Protein AF-A0A0L1KHG9-F1 (afdb_monomer_lite)

pLDDT: mean 70.5, std 15.44, range [44.38, 93.56]

Sequence (92 aa):
MASPCIGVCRLDPAQTHCTGCGRSWGEIGEWTVASEARQREILAAAEVRAAAALAGDPPTGVLRLERRAPADTPRDITHLVDPMTGGRALQR

InterPro domains:
  IPR010710 Prot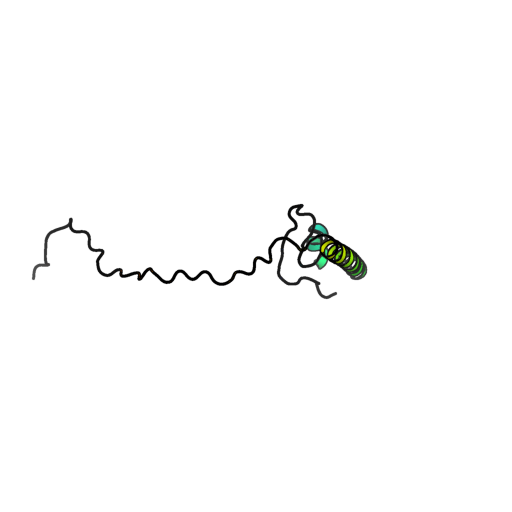ein of unknown function DUF1289 [PF06945] (3-49)
  IPR010710 Protein of unknown function DUF1289 [PTHR35175] (1-53)

Organism: NCBI:txid1306953

Structure (mmCIF, N/CA/C/O backbone):
data_AF-A0A0L1K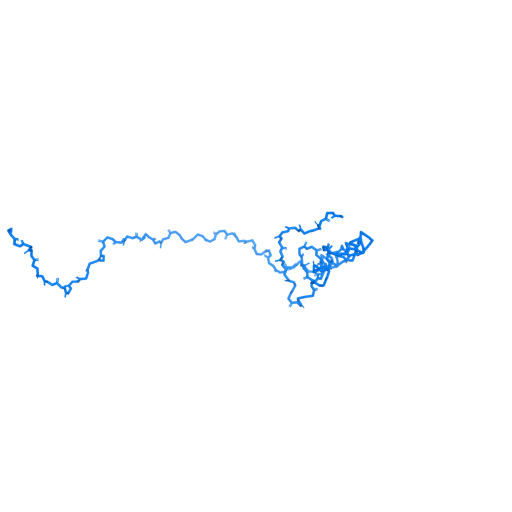HG9-F1
#
_entry.id   AF-A0A0L1KHG9-F1
#
loop_
_atom_site.group_PDB
_atom_site.id
_atom_site.type_symbol
_atom_site.label_atom_id
_atom_site.label_alt_id
_atom_site.label_comp_id
_atom_site.label_asym_id
_atom_site.label_entity_id
_atom_site.label_seq_id
_atom_site.pdbx_PDB_ins_code
_atom_site.Cartn_x
_atom_site.Cartn_y
_atom_site.Cartn_z
_atom_site.occupancy
_atom_site.B_iso_or_equiv
_atom_site.auth_seq_id
_atom_site.auth_comp_id
_atom_site.auth_asym_id
_atom_site.auth_atom_id
_atom_site.pdbx_PDB_model_num
ATOM 1 N N . MET A 1 1 ? 3.675 -5.501 -15.695 1.00 69.94 1 MET A N 1
ATOM 2 C CA . MET A 1 1 ? 2.293 -5.525 -15.166 1.00 69.94 1 MET A CA 1
ATOM 3 C C . MET A 1 1 ? 1.769 -4.100 -14.960 1.00 69.94 1 MET A C 1
ATOM 5 O O . MET A 1 1 ? 2.566 -3.198 -14.718 1.00 69.94 1 MET A O 1
ATOM 9 N N . ALA A 1 2 ? 0.452 -3.864 -15.022 1.00 77.69 2 ALA A N 1
ATOM 10 C CA . ALA A 1 2 ? -0.116 -2.580 -14.590 1.00 77.69 2 ALA A CA 1
ATOM 11 C C . ALA A 1 2 ? -0.074 -2.471 -13.054 1.00 77.69 2 ALA A C 1
ATOM 13 O O . ALA A 1 2 ? -0.325 -3.453 -12.356 1.00 77.69 2 ALA A O 1
ATOM 14 N N . SER A 1 3 ? 0.260 -1.291 -12.524 1.00 77.12 3 SER A N 1
ATOM 15 C CA . SER A 1 3 ? 0.254 -1.060 -11.075 1.00 77.12 3 SER A CA 1
ATOM 16 C C . SER A 1 3 ? -1.188 -1.046 -10.549 1.00 77.12 3 SER A C 1
ATOM 18 O O . SER A 1 3 ? -2.004 -0.311 -11.101 1.00 77.12 3 SER A O 1
ATOM 20 N N . PRO A 1 4 ? -1.510 -1.765 -9.457 1.00 76.44 4 PRO A N 1
ATOM 21 C CA . PRO A 1 4 ? -2.843 -1.776 -8.837 1.00 76.44 4 PRO A CA 1
ATOM 22 C C . PRO A 1 4 ? -3.134 -0.491 -8.034 1.00 76.44 4 PRO A C 1
ATOM 24 O O . PRO A 1 4 ? -4.011 -0.462 -7.174 1.00 76.44 4 PRO A O 1
ATOM 27 N N . CYS A 1 5 ? -2.332 0.561 -8.214 1.00 81.12 5 CYS A N 1
ATOM 28 C CA . CYS A 1 5 ? -2.453 1.788 -7.446 1.00 81.12 5 CYS A CA 1
ATOM 29 C C . CYS A 1 5 ? -3.713 2.553 -7.860 1.00 81.12 5 CYS A C 1
ATOM 31 O O . CYS A 1 5 ? -3.829 2.989 -9.001 1.00 81.12 5 CYS A O 1
ATOM 33 N N . ILE A 1 6 ? -4.614 2.794 -6.908 1.00 78.56 6 ILE A N 1
ATOM 34 C CA . ILE A 1 6 ? -5.830 3.592 -7.124 1.00 78.56 6 ILE A CA 1
ATOM 35 C C . ILE A 1 6 ? -5.590 5.109 -7.005 1.00 78.56 6 ILE A C 1
ATOM 37 O O . ILE A 1 6 ? -6.536 5.885 -6.939 1.00 78.56 6 ILE A O 1
ATOM 41 N N . GLY A 1 7 ? -4.330 5.548 -6.898 1.00 73.94 7 GLY A N 1
ATOM 42 C CA . GLY A 1 7 ? -3.955 6.962 -6.742 1.00 73.94 7 GLY A CA 1
ATOM 43 C C . GL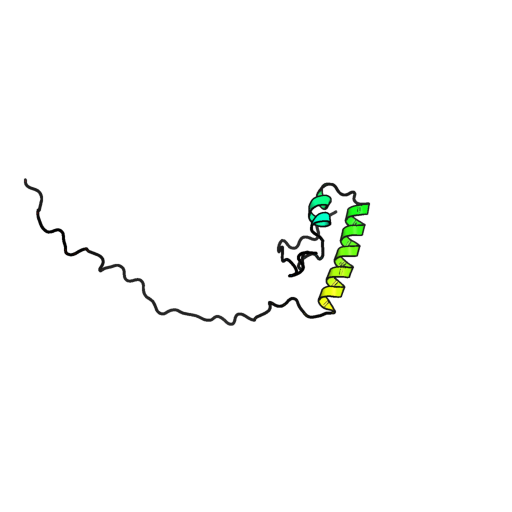Y A 1 7 ? -4.284 7.573 -5.374 1.00 73.94 7 GLY A C 1
ATOM 44 O O . GLY A 1 7 ? -3.933 8.720 -5.114 1.00 73.94 7 GLY A O 1
ATOM 45 N N . VAL A 1 8 ? -4.912 6.809 -4.478 1.00 71.69 8 VAL A N 1
ATOM 46 C CA . VAL A 1 8 ? -5.261 7.227 -3.119 1.00 71.69 8 VAL A CA 1
ATOM 47 C C . VAL A 1 8 ? -4.415 6.430 -2.134 1.00 71.69 8 VAL A C 1
ATOM 49 O O . VAL A 1 8 ? -4.742 5.296 -1.784 1.00 71.69 8 VAL A O 1
ATOM 52 N N . CYS A 1 9 ? -3.299 7.017 -1.700 1.00 72.81 9 CYS A N 1
ATOM 53 C CA . CYS A 1 9 ? -2.495 6.439 -0.630 1.00 72.81 9 CYS A CA 1
ATOM 54 C C . CYS A 1 9 ? -3.150 6.776 0.712 1.00 72.81 9 CYS A C 1
ATOM 56 O O . CYS A 1 9 ? -3.177 7.936 1.123 1.00 72.81 9 CYS A O 1
ATOM 58 N N . ARG A 1 10 ? -3.703 5.765 1.382 1.00 71.44 10 ARG A N 1
ATOM 59 C CA . ARG A 1 10 ? -4.217 5.883 2.747 1.00 71.44 10 ARG A CA 1
ATOM 60 C C . ARG A 1 10 ? -3.538 4.825 3.599 1.00 71.44 10 ARG A C 1
ATOM 62 O O . ARG A 1 10 ? -3.498 3.657 3.229 1.00 71.44 10 ARG A O 1
ATOM 69 N N . LEU A 1 11 ? -2.975 5.253 4.715 1.00 69.00 11 LEU A N 1
ATOM 70 C CA . LEU A 1 11 ? -2.242 4.392 5.631 1.00 69.00 11 LEU A CA 1
ATOM 71 C C . LEU A 1 11 ? -3.193 3.822 6.668 1.00 69.00 11 LEU A C 1
ATOM 73 O O . LEU A 1 11 ? -4.042 4.545 7.191 1.00 69.00 11 LEU A O 1
ATOM 77 N N . ASP A 1 12 ? -3.042 2.534 6.950 1.00 69.69 12 ASP A N 1
ATOM 78 C CA . ASP A 1 12 ? -3.578 1.961 8.178 1.00 69.69 12 ASP A CA 1
ATOM 79 C C . ASP A 1 12 ? -2.895 2.638 9.389 1.00 69.69 12 ASP A C 1
ATOM 81 O O . ASP A 1 12 ? -1.724 3.018 9.277 1.00 69.69 12 ASP A O 1
ATOM 85 N N . PRO A 1 13 ? -3.567 2.825 10.540 1.00 67.81 13 PRO A N 1
ATOM 86 C CA . PRO A 1 13 ? -2.947 3.368 11.752 1.00 67.81 13 PRO A CA 1
ATOM 87 C C . PRO A 1 13 ? -1.697 2.603 12.224 1.00 67.81 13 PRO A C 1
ATOM 89 O O . PRO A 1 13 ? -0.810 3.216 12.818 1.00 67.81 13 PRO A O 1
ATOM 92 N N . ALA A 1 14 ? -1.564 1.307 11.917 1.00 72.31 14 ALA A N 1
ATOM 93 C CA . ALA A 1 14 ? -0.345 0.534 12.165 1.00 72.31 14 ALA A CA 1
ATOM 94 C C . ALA A 1 14 ? 0.759 0.773 11.113 1.00 72.31 14 ALA A C 1
ATOM 96 O O . ALA A 1 14 ? 1.861 0.246 11.244 1.00 72.31 14 ALA A O 1
ATOM 97 N N . GLN A 1 15 ? 0.481 1.558 10.067 1.00 66.75 15 GLN A N 1
ATOM 98 C CA . GLN A 1 15 ? 1.394 1.958 8.987 1.00 66.75 15 GLN A CA 1
ATOM 99 C C . GLN A 1 15 ? 2.042 0.792 8.219 1.00 66.75 15 GLN A C 1
ATOM 101 O O . GLN A 1 15 ? 3.046 0.976 7.530 1.00 66.75 15 GLN A O 1
ATOM 106 N N . THR A 1 16 ? 1.475 -0.412 8.298 1.00 77.31 16 THR A N 1
ATOM 107 C CA . THR A 1 16 ? 2.061 -1.618 7.690 1.00 77.31 16 THR A CA 1
ATOM 108 C C . THR A 1 16 ? 1.709 -1.775 6.211 1.00 77.31 16 THR A C 1
ATOM 110 O O . THR A 1 16 ? 2.482 -2.358 5.448 1.00 77.31 16 THR A O 1
ATOM 113 N N . HIS A 1 17 ? 0.562 -1.243 5.783 1.00 83.88 17 HIS A N 1
ATOM 114 C CA . HIS A 1 17 ? 0.062 -1.370 4.418 1.00 83.88 17 HIS A CA 1
ATOM 115 C C . HIS A 1 17 ? -0.826 -0.189 4.003 1.00 83.88 17 HIS A C 1
ATOM 117 O O . HIS A 1 17 ? -1.382 0.538 4.830 1.00 83.88 17 HIS A O 1
ATOM 123 N N . CYS A 1 18 ? -0.950 0.000 2.689 1.00 85.56 18 CYS A N 1
ATOM 124 C CA . CYS A 1 18 ? -1.890 0.928 2.079 1.00 85.56 18 CYS A CA 1
ATOM 125 C C . CYS A 1 18 ? -3.299 0.325 2.114 1.00 85.56 18 CYS A C 1
ATOM 127 O O . CYS A 1 18 ? -3.525 -0.745 1.555 1.00 85.56 18 CYS A O 1
ATOM 129 N N . THR A 1 19 ? -4.263 1.025 2.705 1.00 79.00 19 THR A N 1
ATOM 130 C CA . THR A 1 19 ? -5.673 0.601 2.766 1.00 79.00 19 THR A CA 1
ATOM 131 C C . THR A 1 19 ? -6.399 0.750 1.427 1.00 79.00 19 THR A C 1
ATOM 133 O O . THR A 1 19 ? -7.473 0.188 1.248 1.00 79.00 19 THR A O 1
ATOM 136 N N . GLY A 1 20 ? -5.816 1.478 0.466 1.00 78.56 20 GLY A N 1
ATOM 137 C CA . GLY A 1 20 ? -6.366 1.636 -0.883 1.00 78.56 20 GLY A CA 1
ATOM 138 C C . GLY A 1 20 ? -5.997 0.503 -1.845 1.00 78.56 20 GLY A C 1
ATOM 139 O O . GLY A 1 20 ? -6.850 0.017 -2.577 1.00 78.56 20 GLY A O 1
ATOM 140 N N . CYS A 1 21 ? -4.727 0.082 -1.860 1.00 83.12 21 CYS A N 1
ATOM 141 C CA . CYS A 1 21 ? -4.230 -0.956 -2.776 1.00 83.12 21 CYS A CA 1
ATOM 142 C C . CYS A 1 21 ? -3.743 -2.235 -2.077 1.00 83.12 21 CYS A C 1
ATOM 144 O O . CYS A 1 21 ? -3.254 -3.138 -2.748 1.00 83.12 21 CYS A O 1
ATOM 146 N N . GLY A 1 22 ? -3.806 -2.311 -0.745 1.00 83.62 22 GLY A N 1
ATOM 147 C CA . GLY A 1 22 ? -3.435 -3.490 0.046 1.00 83.62 22 GLY A CA 1
ATOM 148 C C . GLY A 1 22 ? -1.935 -3.795 0.113 1.00 83.62 22 GLY A C 1
ATOM 149 O O . GLY A 1 22 ? -1.544 -4.786 0.728 1.00 83.62 22 GLY A O 1
ATOM 150 N N . ARG A 1 23 ? -1.072 -2.991 -0.520 1.00 89.00 23 ARG A N 1
ATOM 151 C CA . ARG A 1 23 ? 0.385 -3.216 -0.586 1.00 89.00 23 ARG A CA 1
ATOM 152 C C . ARG A 1 23 ? 1.139 -2.609 0.590 1.00 89.00 23 ARG A C 1
ATOM 154 O O . ARG A 1 23 ? 0.765 -1.547 1.083 1.00 89.00 23 ARG A O 1
ATOM 161 N N . SER A 1 24 ? 2.223 -3.260 1.003 1.00 87.56 24 SER A N 1
ATOM 162 C CA . SER A 1 24 ? 3.158 -2.728 2.000 1.00 87.56 24 SER A CA 1
ATOM 163 C C . SER A 1 24 ? 4.096 -1.678 1.397 1.00 87.56 24 SER A C 1
ATOM 165 O O . SER A 1 24 ? 4.261 -1.592 0.181 1.00 87.56 24 SER A O 1
ATOM 167 N N . TRP A 1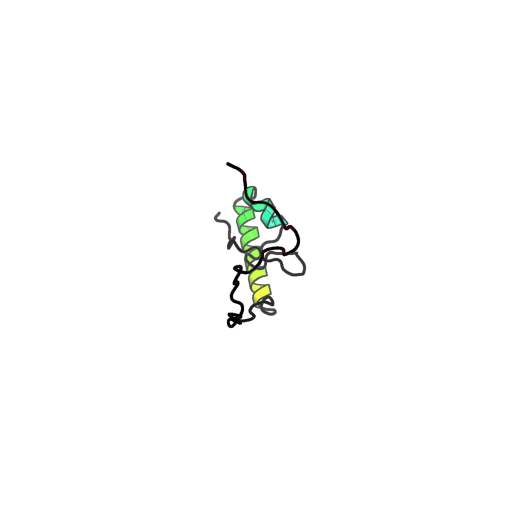 25 ? 4.755 -0.883 2.240 1.00 85.25 25 TRP A N 1
ATOM 168 C CA . TRP A 1 25 ? 5.735 0.112 1.786 1.00 85.25 25 TRP A CA 1
ATOM 169 C C . TRP A 1 25 ? 6.909 -0.489 1.016 1.00 85.25 25 TRP A C 1
ATOM 171 O O . TRP A 1 25 ? 7.302 0.055 -0.015 1.00 85.25 25 TRP A O 1
ATOM 181 N N . GLY A 1 26 ? 7.442 -1.619 1.489 1.00 87.94 26 GLY A N 1
ATOM 182 C CA . GLY A 1 26 ? 8.521 -2.331 0.800 1.00 87.94 26 GLY A CA 1
ATOM 183 C C . GLY A 1 26 ? 8.078 -2.795 -0.583 1.00 87.94 26 GLY A C 1
ATOM 184 O O . GLY A 1 26 ? 8.777 -2.568 -1.564 1.00 87.94 26 GLY A O 1
ATOM 185 N N . GLU A 1 27 ? 6.854 -3.318 -0.677 1.00 89.88 27 GLU A N 1
ATOM 186 C CA . GLU A 1 27 ? 6.247 -3.709 -1.949 1.00 89.88 27 GLU A CA 1
ATOM 187 C C . GLU A 1 27 ? 5.999 -2.495 -2.865 1.00 89.88 27 GLU A C 1
ATOM 189 O O . GLU A 1 27 ? 6.106 -2.596 -4.085 1.00 89.88 27 GLU A O 1
ATOM 194 N N . ILE A 1 28 ? 5.635 -1.331 -2.308 1.00 88.81 28 ILE A N 1
ATOM 195 C CA . ILE A 1 28 ? 5.485 -0.053 -3.029 1.00 88.81 28 ILE A CA 1
ATOM 196 C C . ILE A 1 28 ? 6.810 0.399 -3.638 1.00 88.81 28 ILE A C 1
ATOM 198 O O . ILE A 1 28 ? 6.847 0.685 -4.835 1.00 88.81 28 ILE A O 1
ATOM 202 N N . GLY A 1 29 ? 7.882 0.392 -2.846 1.00 88.44 29 GLY A N 1
ATOM 203 C CA . GLY A 1 29 ? 9.219 0.770 -3.295 1.00 88.44 29 GLY A CA 1
ATOM 204 C C . GLY A 1 29 ? 9.839 -0.215 -4.287 1.00 88.44 29 GLY A C 1
ATOM 205 O O . GLY A 1 29 ? 10.473 0.215 -5.246 1.00 88.44 29 GLY A O 1
ATOM 206 N N . GLU A 1 30 ? 9.636 -1.525 -4.107 1.00 91.12 30 GLU A N 1
ATOM 207 C CA . GLU A 1 30 ? 10.264 -2.542 -4.965 1.00 91.12 30 GLU A CA 1
ATOM 208 C C . GLU A 1 30 ? 9.575 -2.711 -6.329 1.00 91.12 30 GLU A C 1
ATOM 210 O O . GLU A 1 30 ? 10.140 -3.302 -7.239 1.00 91.12 30 GLU A O 1
ATOM 215 N N . TRP A 1 31 ? 8.358 -2.200 -6.517 1.00 89.75 31 TRP A N 1
ATOM 216 C CA . TRP A 1 31 ? 7.525 -2.559 -7.671 1.00 89.75 31 TRP A CA 1
ATOM 217 C C . TRP A 1 31 ? 8.087 -2.208 -9.038 1.00 89.75 31 TRP A C 1
ATOM 219 O O . TRP A 1 31 ? 7.946 -2.989 -9.972 1.00 89.75 31 TRP A O 1
ATOM 229 N N . THR A 1 32 ? 8.709 -1.040 -9.168 1.00 88.56 32 THR A N 1
ATOM 230 C CA . THR A 1 32 ? 9.283 -0.596 -10.445 1.00 88.56 32 THR A CA 1
ATOM 231 C C . THR A 1 32 ? 10.480 -1.442 -10.871 1.00 88.56 32 THR A C 1
ATOM 233 O O . THR A 1 32 ? 10.798 -1.478 -12.056 1.00 88.56 32 THR A O 1
ATOM 236 N N . VAL A 1 33 ? 11.122 -2.133 -9.925 1.00 91.88 33 VAL A N 1
ATOM 237 C CA . VAL A 1 33 ? 12.294 -2.992 -10.152 1.00 91.88 33 VAL A CA 1
ATOM 238 C C . VAL A 1 33 ? 11.982 -4.485 -9.996 1.00 91.88 33 VAL A C 1
ATOM 240 O O . VAL A 1 33 ? 12.809 -5.330 -10.333 1.00 91.88 33 VAL A O 1
ATOM 243 N N . ALA A 1 34 ? 10.792 -4.829 -9.503 1.00 91.88 34 ALA A N 1
ATOM 244 C CA . ALA A 1 34 ? 10.345 -6.198 -9.314 1.00 91.88 34 ALA A CA 1
ATOM 245 C C . ALA A 1 34 ? 10.130 -6.905 -10.659 1.00 91.88 34 ALA A C 1
ATOM 247 O O . ALA A 1 34 ? 9.570 -6.344 -11.602 1.00 91.88 34 ALA A O 1
ATOM 248 N N . SER A 1 35 ? 10.512 -8.181 -10.735 1.00 93.56 35 SER A N 1
ATOM 249 C CA . SER A 1 35 ? 10.202 -9.025 -11.893 1.00 93.56 35 SER A CA 1
ATOM 250 C C . SER A 1 35 ? 8.691 -9.239 -12.035 1.00 93.56 35 SER A C 1
ATOM 252 O O . SER A 1 35 ? 7.951 -9.146 -11.060 1.00 93.56 35 SER A O 1
ATOM 254 N N . GLU A 1 36 ? 8.206 -9.600 -13.224 1.00 91.62 36 GLU A N 1
ATOM 255 C CA . GLU A 1 36 ? 6.774 -9.885 -13.431 1.00 91.62 36 GLU A CA 1
ATOM 256 C C . GLU A 1 36 ? 6.253 -11.018 -12.524 1.00 91.62 36 GLU A C 1
ATOM 258 O O . GLU A 1 36 ? 5.095 -11.003 -12.109 1.00 91.62 36 GLU A O 1
ATOM 263 N N . ALA A 1 37 ? 7.103 -11.996 -12.187 1.00 92.69 37 ALA A N 1
ATOM 264 C CA . ALA A 1 37 ? 6.765 -13.042 -11.221 1.00 92.69 37 ALA A CA 1
ATOM 265 C C . ALA A 1 37 ? 6.574 -12.458 -9.814 1.00 92.69 37 ALA A C 1
ATOM 267 O O . ALA A 1 37 ? 5.556 -12.715 -9.175 1.00 92.69 37 ALA A O 1
ATOM 268 N N . ARG A 1 38 ? 7.496 -11.590 -9.385 1.00 92.44 38 ARG A N 1
ATOM 269 C CA . ARG A 1 38 ? 7.417 -10.905 -8.095 1.00 92.44 38 ARG A CA 1
ATOM 270 C C . ARG A 1 38 ? 6.230 -9.943 -8.026 1.00 92.44 38 ARG A C 1
ATOM 272 O O . ARG A 1 38 ? 5.519 -9.917 -7.031 1.00 92.44 38 ARG A O 1
ATOM 279 N N . GLN A 1 39 ? 5.959 -9.199 -9.096 1.00 91.44 39 GLN A N 1
ATOM 280 C CA . GLN A 1 39 ? 4.784 -8.331 -9.201 1.00 91.44 39 GLN A CA 1
ATOM 281 C C . GLN A 1 39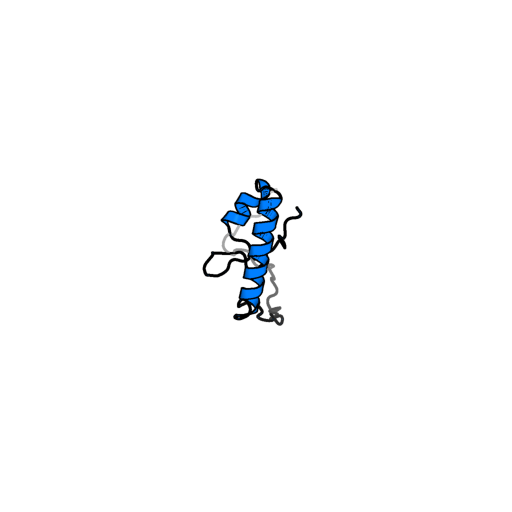 ? 3.480 -9.128 -9.021 1.00 91.44 39 GLN A C 1
ATOM 283 O O . GLN A 1 39 ? 2.574 -8.666 -8.331 1.00 91.44 39 GLN A O 1
ATOM 288 N N . ARG A 1 40 ? 3.393 -10.346 -9.576 1.00 91.25 40 ARG A N 1
ATOM 289 C CA . ARG A 1 40 ? 2.241 -11.243 -9.374 1.00 91.25 40 ARG A CA 1
ATOM 290 C C . ARG A 1 40 ? 2.090 -11.708 -7.926 1.00 91.25 40 ARG A C 1
ATOM 292 O O . ARG A 1 40 ? 0.974 -11.707 -7.417 1.00 91.25 40 ARG A O 1
ATOM 299 N N . GLU A 1 41 ? 3.183 -12.056 -7.254 1.00 91.81 41 GLU A N 1
ATOM 300 C CA . GLU A 1 41 ? 3.157 -12.409 -5.825 1.00 91.81 41 GLU A CA 1
ATOM 301 C C . GLU A 1 41 ? 2.675 -11.241 -4.958 1.00 91.81 41 GLU A C 1
ATOM 303 O O . GLU A 1 41 ? 1.819 -11.420 -4.094 1.00 91.81 41 GLU A O 1
ATOM 308 N N . ILE A 1 42 ? 3.192 -10.036 -5.223 1.00 91.12 42 ILE A N 1
ATOM 309 C CA . ILE A 1 42 ? 2.809 -8.808 -4.516 1.00 91.12 42 ILE A CA 1
ATOM 310 C C . ILE A 1 42 ? 1.309 -8.542 -4.679 1.00 91.12 42 ILE A C 1
ATOM 312 O O . ILE A 1 42 ? 0.640 -8.188 -3.710 1.00 91.12 42 ILE A O 1
ATOM 316 N N . LEU A 1 43 ? 0.775 -8.719 -5.891 1.00 89.50 43 LEU A N 1
ATOM 317 C CA . LEU A 1 43 ? -0.651 -8.551 -6.170 1.00 89.50 43 LEU A CA 1
ATOM 318 C C . LEU A 1 43 ? -1.509 -9.558 -5.405 1.00 89.50 43 LEU A C 1
ATOM 320 O O . LEU A 1 43 ? -2.426 -9.150 -4.697 1.00 89.50 43 LEU A O 1
ATOM 324 N N . ALA A 1 44 ? -1.168 -10.845 -5.477 1.00 89.88 44 ALA A N 1
ATOM 325 C CA . ALA A 1 44 ? -1.902 -11.890 -4.770 1.00 89.88 44 ALA A CA 1
ATOM 326 C C . ALA A 1 44 ? -1.902 -11.656 -3.248 1.00 89.88 44 ALA A C 1
ATOM 328 O O . ALA A 1 44 ? -2.937 -11.768 -2.592 1.00 89.88 44 ALA A O 1
ATOM 329 N N . ALA A 1 45 ? -0.759 -11.264 -2.677 1.00 88.44 45 ALA A N 1
ATOM 330 C CA . ALA A 1 45 ? -0.663 -10.945 -1.256 1.00 88.44 45 ALA A CA 1
ATOM 331 C C . ALA A 1 45 ? -1.480 -9.694 -0.880 1.00 88.44 45 ALA A C 1
ATOM 333 O O . ALA A 1 45 ? -2.112 -9.658 0.178 1.00 88.44 45 ALA A O 1
ATOM 334 N N . ALA A 1 46 ? -1.495 -8.673 -1.742 1.00 86.19 46 ALA A N 1
ATOM 335 C CA . ALA A 1 46 ? -2.266 -7.454 -1.526 1.00 86.19 46 ALA A CA 1
ATOM 336 C C . ALA A 1 46 ? -3.779 -7.698 -1.559 1.00 86.19 46 ALA A C 1
ATOM 338 O O . ALA A 1 46 ? -4.490 -7.155 -0.714 1.00 86.19 46 ALA A O 1
ATOM 339 N N . GLU A 1 47 ? -4.261 -8.547 -2.468 1.00 84.12 47 GLU A N 1
ATOM 340 C CA . GLU A 1 47 ? -5.670 -8.947 -2.548 1.00 84.12 47 GLU A CA 1
ATOM 341 C C . GLU A 1 47 ? -6.132 -9.667 -1.277 1.00 84.12 47 GLU A C 1
ATOM 343 O O . GLU A 1 47 ? -7.177 -9.329 -0.721 1.00 84.12 47 GLU A O 1
ATOM 348 N N . VAL A 1 48 ? -5.323 -10.595 -0.755 1.00 83.94 48 VAL A N 1
ATOM 349 C CA . VAL A 1 48 ? -5.623 -11.302 0.502 1.00 83.94 48 VAL A CA 1
ATOM 350 C C . VAL A 1 48 ? -5.726 -10.324 1.676 1.00 83.94 48 VAL A C 1
ATOM 352 O O . VAL A 1 48 ? -6.647 -10.425 2.487 1.00 83.94 48 VAL A O 1
ATOM 355 N N . ARG A 1 49 ? -4.819 -9.342 1.762 1.00 81.56 49 ARG A N 1
ATOM 356 C CA . ARG A 1 49 ? -4.852 -8.320 2.822 1.00 81.56 49 ARG A CA 1
ATOM 357 C C . ARG A 1 49 ? -6.046 -7.379 2.683 1.00 81.56 49 ARG A C 1
ATOM 359 O O . ARG A 1 49 ? -6.677 -7.058 3.685 1.00 81.56 49 ARG A O 1
ATOM 366 N N . ALA A 1 50 ? -6.390 -6.981 1.460 1.00 74.81 50 ALA A N 1
ATOM 367 C CA . ALA A 1 50 ? -7.574 -6.168 1.199 1.00 74.81 50 ALA A CA 1
ATOM 368 C C . ALA A 1 50 ? -8.866 -6.910 1.585 1.00 74.81 50 ALA A C 1
ATOM 370 O O . ALA A 1 50 ? -9.744 -6.329 2.221 1.00 74.81 50 ALA A O 1
ATOM 371 N N . ALA A 1 51 ? -8.959 -8.206 1.275 1.00 76.06 51 ALA A N 1
ATOM 372 C CA . ALA A 1 51 ? -10.087 -9.043 1.675 1.00 76.06 51 ALA A CA 1
ATOM 373 C C . ALA A 1 51 ? -10.184 -9.197 3.204 1.00 76.06 51 ALA A C 1
ATOM 375 O O . ALA A 1 51 ? -11.278 -9.108 3.758 1.00 76.06 51 ALA A O 1
ATOM 376 N N . ALA A 1 52 ? -9.052 -9.365 3.896 1.00 71.31 52 ALA A N 1
ATOM 377 C CA . ALA A 1 52 ? -9.015 -9.424 5.357 1.00 71.31 52 ALA A CA 1
ATOM 378 C C . ALA A 1 52 ? -9.459 -8.101 6.010 1.00 71.31 52 ALA A C 1
ATOM 380 O O . ALA A 1 52 ? -10.209 -8.128 6.983 1.00 71.31 52 ALA A O 1
ATOM 381 N N . ALA A 1 53 ? -9.062 -6.954 5.449 1.00 65.19 53 ALA A N 1
ATOM 382 C CA . ALA A 1 53 ? -9.481 -5.636 5.930 1.00 65.19 53 ALA A CA 1
ATOM 383 C C . ALA A 1 53 ? -10.988 -5.380 5.732 1.00 65.19 53 ALA A C 1
ATOM 385 O O . ALA A 1 53 ? -11.617 -4.736 6.559 1.00 65.19 53 ALA A O 1
ATOM 386 N N . LEU A 1 54 ? -11.596 -5.918 4.670 1.00 61.47 54 LEU A N 1
ATOM 387 C CA . LEU A 1 54 ? -13.051 -5.855 4.464 1.00 61.47 54 LEU A CA 1
ATOM 388 C C . LEU A 1 54 ? -13.830 -6.784 5.414 1.00 61.47 54 LEU A C 1
ATOM 390 O O . LEU A 1 54 ? -15.008 -6.543 5.670 1.00 61.47 54 LEU A O 1
ATOM 394 N N . ALA A 1 55 ? -13.193 -7.844 5.921 1.00 59.38 55 ALA A N 1
ATOM 395 C CA . ALA A 1 55 ? -13.809 -8.819 6.821 1.00 59.38 55 ALA A CA 1
ATOM 396 C C . ALA A 1 55 ? -13.794 -8.394 8.303 1.00 59.38 55 ALA A C 1
ATOM 398 O O . ALA A 1 55 ? -14.546 -8.956 9.099 1.00 59.38 55 ALA A O 1
ATOM 399 N N . GLY A 1 56 ? -12.967 -7.413 8.680 1.00 47.19 56 GLY A N 1
ATOM 400 C CA . GLY A 1 56 ? -12.857 -6.905 10.046 1.00 47.19 56 GLY A CA 1
ATOM 401 C C . GLY A 1 56 ? -12.959 -5.385 10.096 1.00 47.19 56 GLY A C 1
ATOM 402 O O . GLY A 1 56 ? -11.931 -4.730 10.111 1.00 47.19 56 GLY A O 1
ATOM 403 N N . ASP A 1 57 ? -14.189 -4.868 10.176 1.00 44.38 57 ASP A N 1
ATOM 404 C CA . ASP A 1 57 ? -14.541 -3.442 10.325 1.00 44.38 57 ASP A CA 1
ATOM 405 C C . ASP A 1 57 ? -14.115 -2.526 9.145 1.00 44.38 57 ASP A C 1
ATOM 407 O O . ASP A 1 57 ? -12.957 -2.514 8.730 1.00 44.38 57 ASP A O 1
ATOM 411 N N . PRO A 1 58 ? -15.028 -1.729 8.550 1.00 49.62 58 PRO A N 1
ATOM 412 C CA . PRO A 1 58 ? -14.645 -0.795 7.492 1.00 49.62 58 PRO A CA 1
ATOM 413 C C . PRO A 1 58 ? -13.613 0.214 8.023 1.00 49.62 58 PRO A C 1
ATOM 415 O O . PRO A 1 58 ? -13.775 0.697 9.144 1.00 49.62 58 PRO A O 1
ATOM 418 N N . PRO A 1 59 ? -12.594 0.624 7.234 1.00 51.69 59 PRO A N 1
ATOM 419 C CA . PRO A 1 59 ? -11.652 1.642 7.678 1.00 51.69 59 PRO A CA 1
ATOM 420 C C . PRO A 1 59 ? -12.435 2.891 8.084 1.00 51.69 59 PRO A C 1
ATOM 422 O O . PRO A 1 59 ? -13.102 3.534 7.267 1.00 51.69 59 PRO A O 1
ATOM 425 N N . THR A 1 60 ? -12.376 3.183 9.382 1.00 53.06 60 THR A N 1
ATOM 426 C CA . THR A 1 60 ? -13.000 4.327 10.041 1.00 53.06 60 THR A CA 1
ATOM 427 C C . THR A 1 60 ? -12.789 5.579 9.190 1.00 53.06 60 THR A C 1
ATOM 429 O O . THR A 1 60 ? -11.660 6.029 8.987 1.00 53.06 60 THR A O 1
ATOM 432 N N . GLY A 1 61 ? -13.879 6.130 8.649 1.00 47.94 61 GLY A N 1
ATOM 433 C CA . GLY A 1 61 ? -13.801 7.349 7.847 1.00 47.94 61 GLY A CA 1
ATOM 434 C C . GLY A 1 61 ? -14.889 7.600 6.808 1.00 47.94 61 GLY A C 1
ATOM 435 O O . GLY A 1 61 ? -14.797 8.615 6.126 1.00 47.94 61 GLY A O 1
ATOM 436 N N . VAL A 1 62 ? -15.932 6.775 6.679 1.00 50.81 62 VAL A N 1
ATOM 437 C CA . VAL A 1 62 ? -17.143 7.186 5.938 1.00 50.81 62 VAL A CA 1
ATOM 438 C C . VAL A 1 62 ? -18.129 7.898 6.866 1.00 50.81 62 VAL A C 1
ATOM 440 O O . VAL A 1 62 ? -19.289 7.521 6.998 1.00 50.81 62 VAL A O 1
ATOM 443 N N . LEU A 1 63 ? -17.673 8.980 7.505 1.00 48.31 63 LEU A N 1
ATOM 444 C CA . LEU A 1 63 ? -18.602 10.018 7.940 1.00 48.31 63 LEU A CA 1
ATOM 445 C C . LEU A 1 63 ? -19.153 10.655 6.666 1.00 48.31 63 LEU A C 1
ATOM 447 O O . LEU A 1 63 ? -18.451 11.385 5.965 1.00 48.31 63 LEU A O 1
ATOM 451 N N . ARG A 1 64 ? -20.409 10.337 6.347 1.00 52.06 64 ARG A N 1
ATOM 452 C CA . ARG A 1 64 ? -21.219 11.083 5.386 1.00 52.06 64 ARG A CA 1
ATOM 453 C C . ARG A 1 64 ? -21.167 12.552 5.809 1.00 52.06 64 ARG A C 1
ATOM 455 O O . ARG A 1 64 ? -21.821 12.948 6.765 1.00 52.06 64 ARG A O 1
ATOM 462 N N . LEU A 1 65 ? -20.344 13.352 5.133 1.00 50.16 65 LEU A N 1
ATOM 463 C CA . LEU A 1 65 ? -20.295 14.794 5.336 1.00 50.16 65 LEU A CA 1
ATOM 464 C C . LEU A 1 65 ? -21.517 15.387 4.634 1.00 50.16 65 LEU A C 1
ATOM 466 O O . LEU A 1 65 ? -21.449 15.900 3.519 1.00 50.16 65 LEU A O 1
ATOM 470 N N . GLU A 1 66 ? -22.679 15.246 5.260 1.00 50.66 66 GLU A N 1
ATOM 471 C CA . GLU A 1 66 ? -23.820 16.088 4.945 1.00 50.66 66 GLU A CA 1
ATOM 472 C C . GLU A 1 66 ? -23.391 17.547 5.164 1.00 50.66 66 GLU A C 1
ATOM 474 O O . GLU A 1 66 ? -23.019 17.951 6.264 1.00 50.66 66 GLU A O 1
ATOM 479 N N . ARG A 1 67 ? -23.307 18.294 4.049 1.00 54.72 67 ARG A N 1
ATOM 480 C CA . ARG A 1 67 ? -22.842 19.688 3.947 1.00 54.72 67 ARG A CA 1
ATOM 481 C C . ARG A 1 67 ? -23.292 20.522 5.148 1.00 54.72 67 ARG A C 1
ATOM 483 O O . ARG A 1 67 ? -24.436 20.966 5.203 1.00 54.72 67 ARG A O 1
ATOM 490 N N . ARG A 1 68 ? -22.362 20.850 6.042 1.00 54.53 68 ARG A N 1
ATOM 491 C CA . ARG A 1 68 ? -22.517 21.989 6.948 1.00 54.53 68 ARG A CA 1
ATOM 492 C C . ARG A 1 68 ? -22.140 23.240 6.159 1.00 54.53 68 ARG A C 1
ATOM 494 O O . ARG A 1 68 ? -20.964 23.473 5.905 1.00 54.53 68 ARG A O 1
ATOM 501 N N . ALA A 1 69 ? -23.132 24.003 5.711 1.00 52.47 69 ALA A N 1
ATOM 502 C CA . ALA A 1 69 ? -22.913 25.340 5.171 1.00 52.47 69 ALA A CA 1
ATOM 503 C C . ALA A 1 69 ? -22.676 26.328 6.327 1.00 52.47 69 ALA A C 1
ATOM 505 O O . ALA A 1 69 ? -23.480 26.351 7.259 1.00 52.47 69 ALA A O 1
ATOM 506 N N . PRO A 1 70 ? -21.641 27.181 6.261 1.00 53.22 70 PRO A N 1
ATOM 507 C CA . PRO A 1 70 ? -21.696 28.486 6.894 1.00 53.22 70 PRO A CA 1
ATOM 508 C C . PRO A 1 70 ? -21.549 29.552 5.805 1.00 53.22 70 PRO A C 1
ATOM 510 O O . PRO A 1 70 ? -20.446 29.855 5.359 1.00 53.22 70 PRO A O 1
ATOM 513 N N . 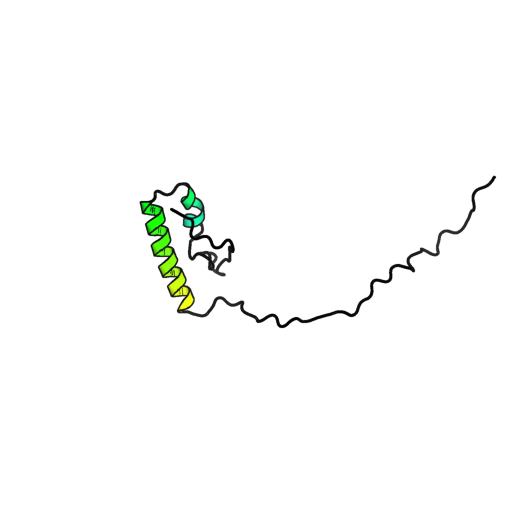ALA A 1 71 ? -22.672 30.103 5.350 1.00 53.22 71 ALA A N 1
ATOM 514 C CA . ALA A 1 71 ? -22.690 31.279 4.488 1.00 53.22 71 ALA A CA 1
ATOM 515 C C . ALA A 1 71 ? -23.290 32.448 5.272 1.00 53.22 71 ALA A C 1
ATOM 517 O O . ALA A 1 71 ? -24.383 32.901 4.965 1.00 53.22 71 ALA A O 1
ATOM 518 N N . ASP A 1 72 ? -22.588 32.900 6.310 1.00 56.50 72 ASP A N 1
ATOM 519 C CA . ASP A 1 72 ? -22.873 34.196 6.929 1.00 56.50 72 ASP A CA 1
ATOM 520 C C . ASP A 1 72 ? -21.574 34.858 7.397 1.00 56.50 72 ASP A C 1
ATOM 522 O O . ASP A 1 72 ? -21.221 34.874 8.575 1.00 56.50 72 ASP A O 1
ATOM 526 N N . THR A 1 73 ? -20.781 35.330 6.431 1.00 56.19 73 THR A N 1
ATOM 527 C CA . THR A 1 73 ? -19.914 36.494 6.661 1.00 56.19 73 THR A CA 1
ATOM 528 C C . THR A 1 73 ? -19.610 37.178 5.324 1.00 56.19 73 THR A C 1
ATOM 530 O O . THR A 1 73 ? -18.767 36.697 4.560 1.00 56.19 73 THR A O 1
ATOM 533 N N . PRO A 1 74 ? -20.272 38.297 4.995 1.00 55.78 74 PRO A N 1
ATOM 534 C CA . PRO A 1 74 ? -19.817 39.153 3.914 1.00 55.78 74 PRO A CA 1
ATOM 535 C C . PRO A 1 74 ? -18.518 39.851 4.336 1.00 55.78 74 PRO A C 1
ATOM 537 O O . PRO A 1 74 ? -18.475 40.600 5.310 1.00 55.78 74 PRO A O 1
ATOM 540 N N . ARG A 1 75 ? -17.439 39.594 3.590 1.00 58.03 75 ARG A N 1
ATOM 541 C CA . ARG A 1 75 ? -16.211 40.394 3.616 1.00 58.03 75 ARG A CA 1
ATOM 542 C C . ARG A 1 75 ? -16.487 41.740 2.942 1.00 58.03 75 ARG A C 1
ATOM 544 O O . ARG A 1 75 ? -16.242 41.879 1.748 1.00 58.03 75 ARG A O 1
ATOM 551 N N . ASP A 1 76 ? -17.001 42.708 3.692 1.00 55.28 76 ASP A N 1
ATOM 552 C CA . ASP A 1 76 ? -17.006 44.108 3.265 1.00 55.28 76 ASP A CA 1
ATOM 553 C C . ASP A 1 76 ? -15.736 44.799 3.787 1.00 55.28 76 ASP A C 1
ATOM 555 O O . ASP A 1 76 ? -15.556 44.998 4.987 1.00 55.28 76 ASP A O 1
ATOM 559 N N . ILE A 1 77 ? -14.812 45.093 2.872 1.00 59.25 77 ILE A N 1
ATOM 560 C CA . ILE A 1 77 ? -13.476 45.654 3.145 1.00 59.25 77 ILE A CA 1
ATOM 561 C C . ILE A 1 77 ? -13.436 47.187 3.015 1.00 59.25 77 ILE A C 1
ATOM 563 O O . ILE A 1 77 ? -12.363 47.782 3.049 1.00 59.25 77 ILE A O 1
ATOM 567 N N . THR A 1 78 ? -14.590 47.843 2.868 1.00 58.00 78 THR A N 1
ATOM 568 C CA . THR A 1 78 ? -14.690 49.252 2.443 1.00 58.00 78 THR A CA 1
ATOM 569 C C . THR A 1 78 ? -14.327 50.281 3.532 1.00 58.00 78 THR A C 1
ATOM 571 O O . THR A 1 78 ? -14.317 51.478 3.268 1.00 58.00 78 THR A O 1
ATOM 574 N N . HIS A 1 79 ? -13.970 49.854 4.749 1.00 59.03 79 HIS A N 1
ATOM 575 C CA . HIS A 1 79 ? -13.768 50.764 5.890 1.00 59.03 79 HIS A CA 1
ATOM 576 C C . HIS A 1 79 ? -12.393 50.696 6.574 1.00 59.03 79 HIS A C 1
ATOM 578 O O . HIS A 1 79 ? -12.236 51.254 7.658 1.00 59.03 79 HIS A O 1
ATOM 584 N N . LEU A 1 80 ? -11.373 50.070 5.973 1.00 59.00 80 LEU A N 1
ATOM 585 C CA . LEU A 1 80 ? -10.023 50.109 6.551 1.00 59.00 80 LEU A CA 1
ATOM 586 C C . LEU A 1 80 ? -9.233 51.338 6.048 1.00 59.00 80 LEU A C 1
ATOM 588 O O . LEU A 1 80 ? -8.491 51.253 5.073 1.00 59.00 80 LEU A O 1
ATOM 592 N N . VAL A 1 81 ? -9.397 52.484 6.720 1.00 57.53 81 VAL A N 1
ATOM 593 C CA . VAL A 1 81 ? -8.459 53.624 6.670 1.00 57.53 81 VAL A CA 1
ATOM 594 C C . VAL A 1 81 ? -8.082 54.045 8.096 1.00 57.53 81 VAL A C 1
ATOM 596 O O . VAL A 1 81 ? -8.949 54.366 8.906 1.00 57.53 81 VAL A O 1
ATOM 599 N N . ASP A 1 82 ? -6.782 54.010 8.406 1.00 51.47 82 ASP A N 1
ATOM 600 C CA . ASP A 1 82 ? -6.202 54.397 9.699 1.00 51.47 82 ASP A CA 1
ATOM 601 C C . ASP A 1 82 ? -6.418 55.899 9.999 1.00 51.47 82 ASP A C 1
ATOM 603 O O . ASP A 1 82 ? -5.962 56.750 9.232 1.00 51.47 82 ASP A O 1
ATOM 607 N N . PRO A 1 83 ? -7.049 56.279 11.128 1.00 56.81 83 PRO A N 1
ATOM 608 C CA . PRO A 1 83 ? -7.392 57.675 11.425 1.00 56.81 83 PRO A CA 1
ATOM 609 C C . PRO A 1 83 ? -6.226 58.553 11.929 1.00 56.81 83 PRO A C 1
ATOM 611 O O . PRO A 1 83 ? -6.457 59.698 12.313 1.00 56.81 83 PRO A O 1
ATOM 614 N N . MET A 1 84 ? -4.978 58.065 11.951 1.00 56.09 84 MET A N 1
ATOM 615 C CA . MET A 1 84 ? -3.886 58.696 12.719 1.00 56.09 84 MET A CA 1
ATOM 616 C C . MET A 1 84 ? -2.733 59.297 11.897 1.00 56.09 84 MET A C 1
ATOM 618 O O . MET A 1 84 ? -1.644 59.513 12.428 1.00 56.09 84 MET A O 1
ATOM 622 N N . THR A 1 85 ? -2.928 59.657 10.626 1.00 61.53 85 THR A N 1
ATOM 623 C CA . THR A 1 85 ? -1.954 60.519 9.921 1.00 61.53 85 THR A CA 1
ATOM 624 C C . THR A 1 85 ? -2.657 61.617 9.136 1.00 61.53 85 THR A C 1
ATOM 626 O O . THR A 1 85 ? -3.019 61.473 7.972 1.00 61.53 85 THR A O 1
ATOM 629 N N . GLY A 1 86 ? -2.865 62.745 9.814 1.00 46.69 86 GLY A N 1
ATOM 630 C CA . GLY A 1 86 ? -3.287 63.988 9.192 1.00 46.69 86 GLY A CA 1
ATOM 631 C C . GLY A 1 86 ? -2.164 64.650 8.387 1.00 46.69 86 GLY A C 1
ATOM 632 O O . GLY A 1 86 ? -1.016 64.695 8.816 1.00 46.69 86 GLY A O 1
ATOM 633 N N . GLY A 1 87 ? -2.548 65.263 7.264 1.00 49.97 87 GLY A N 1
ATOM 634 C CA . GLY A 1 87 ? -1.940 66.511 6.796 1.00 49.97 87 GLY A CA 1
ATOM 635 C C . GLY A 1 87 ? -0.886 66.422 5.690 1.00 49.97 87 GLY A C 1
ATOM 636 O O . GLY A 1 87 ? 0.303 66.444 5.971 1.00 49.97 87 GLY A O 1
ATOM 637 N N . ARG A 1 88 ? -1.319 66.519 4.425 1.00 54.97 88 ARG A N 1
ATOM 638 C CA . ARG A 1 88 ? -1.159 67.713 3.554 1.00 54.97 88 ARG A CA 1
ATOM 639 C C . ARG A 1 88 ? -1.378 67.346 2.083 1.00 54.97 88 ARG A C 1
ATOM 641 O O . ARG A 1 88 ? -0.725 66.459 1.548 1.00 54.97 88 ARG A O 1
ATOM 648 N N . ALA A 1 89 ? -2.263 68.096 1.428 1.00 54.59 89 ALA A N 1
ATOM 649 C CA . ALA A 1 89 ? -2.403 68.114 -0.022 1.00 54.59 89 ALA A CA 1
ATOM 650 C C . ALA A 1 89 ? -1.186 68.796 -0.679 1.00 54.59 89 ALA A C 1
ATOM 652 O O . ALA A 1 89 ? -0.641 69.771 -0.150 1.00 54.59 89 ALA A O 1
ATOM 653 N N . LEU A 1 90 ? -0.776 68.243 -1.820 1.00 59.62 90 LEU A N 1
ATOM 654 C CA . LEU A 1 90 ? 0.341 68.666 -2.665 1.00 59.62 90 LEU A CA 1
ATOM 655 C C . LEU A 1 90 ? 0.175 70.125 -3.135 1.00 59.62 90 LEU A C 1
ATOM 657 O O . LEU A 1 90 ? -0.923 70.556 -3.484 1.00 59.62 90 LEU A O 1
ATOM 661 N N . GLN A 1 91 ? 1.275 70.882 -3.124 1.00 61.53 91 GLN A N 1
ATOM 662 C CA . GLN A 1 91 ? 1.357 72.239 -3.671 1.00 61.53 91 GLN A CA 1
ATOM 663 C C . GLN A 1 91 ? 1.612 72.189 -5.187 1.00 61.53 91 GLN A C 1
ATOM 665 O O . GLN A 1 91 ? 2.406 71.364 -5.623 1.00 61.53 91 GLN A O 1
ATOM 670 N N . ARG A 1 92 ? 0.918 73.090 -5.898 1.00 59.03 92 ARG A N 1
ATOM 671 C CA . ARG A 1 92 ? 1.188 73.743 -7.201 1.00 59.03 92 ARG A CA 1
ATOM 672 C C . ARG A 1 92 ? 2.133 73.083 -8.205 1.00 59.03 92 ARG A C 1
ATOM 674 O O . ARG A 1 92 ? 3.343 72.998 -7.918 1.00 59.03 92 ARG A O 1
#

Radius of gyration: 27.82 Å; chains: 1; bounding box: 36×87×28 Å

Secondary structure (DSSP, 8-state):
------S---B-TT-SBBTTT--BHHHHHHTTTS-HHHHHHHHHHHHHHHHHHHHS---S-----------------TT---TT----PPP-

Foldseek 3Di:
DDDQDPVDFDADPVRQAGLRQQAGPVCVVCVVVDDPVRVVVRNVNSVVSNVVCVVPDPPPDPPPCPDDDDPPDDPDPPPDDDPPDDDDDDDD